Protein AF-A0A813HSI9-F1 (afdb_monomer_lite)

InterPro domains:
  IPR029058 Alpha/Beta hydrolase fold [G3DSA:3.40.50.1820] (1-107)
  IPR029058 Alpha/Beta hydrolase fold [SSF53474] (14-104)

Structure (mmCIF, N/CA/C/O backbone):
data_AF-A0A813HSI9-F1
#
_entry.id   AF-A0A813HSI9-F1
#
loop_
_atom_site.group_PDB
_atom_site.id
_atom_site.type_symbol
_atom_site.label_atom_id
_atom_site.label_alt_id
_atom_site.label_comp_id
_atom_site.label_asym_id
_atom_site.label_entity_id
_atom_site.label_seq_id
_atom_site.pdbx_PDB_ins_code
_atom_site.Cartn_x
_atom_site.Cartn_y
_atom_site.Cartn_z
_atom_site.occupancy
_atom_site.B_iso_or_equiv
_atom_site.auth_seq_id
_atom_site.auth_comp_id
_atom_site.auth_asym_id
_atom_site.auth_atom_id
_atom_site.pdbx_PDB_model_num
ATOM 1 N N . GLY A 1 1 ? -4.229 5.930 -6.285 1.00 63.00 1 GLY A N 1
ATOM 2 C CA . GLY A 1 1 ? -3.731 6.105 -4.906 1.00 63.00 1 GLY A CA 1
ATOM 3 C C . GLY A 1 1 ? -4.613 7.020 -4.080 1.00 63.00 1 GLY A C 1
ATOM 4 O O . GLY A 1 1 ? -5.489 6.516 -3.393 1.00 63.00 1 GLY A O 1
ATOM 5 N N . GLY A 1 2 ? -4.429 8.344 -4.177 1.00 72.50 2 GLY A N 1
ATOM 6 C CA . GLY A 1 2 ? -5.129 9.336 -3.341 1.00 72.50 2 GLY A CA 1
ATOM 7 C C . GLY A 1 2 ? -6.652 9.169 -3.230 1.00 72.50 2 GLY A C 1
ATOM 8 O O . GLY A 1 2 ? -7.183 9.151 -2.125 1.00 72.50 2 GLY A O 1
ATOM 9 N N . ARG A 1 3 ? -7.348 8.908 -4.345 1.00 80.75 3 ARG A N 1
ATOM 10 C CA . ARG A 1 3 ? -8.805 8.678 -4.339 1.00 80.75 3 ARG A CA 1
ATOM 11 C C . ARG A 1 3 ? -9.248 7.483 -3.485 1.00 80.75 3 ARG A C 1
ATOM 13 O O . ARG A 1 3 ? -10.337 7.500 -2.924 1.00 80.75 3 ARG A O 1
ATOM 20 N N . ALA A 1 4 ? -8.417 6.449 -3.364 1.00 86.38 4 ALA A N 1
ATOM 21 C CA . ALA A 1 4 ? -8.750 5.272 -2.566 1.00 86.38 4 ALA A CA 1
ATOM 22 C C . ALA A 1 4 ? -8.762 5.586 -1.056 1.00 86.38 4 ALA A C 1
ATOM 24 O O . ALA A 1 4 ? -9.584 5.036 -0.328 1.00 86.38 4 ALA A O 1
ATOM 25 N N . LEU A 1 5 ? -7.918 6.522 -0.595 1.00 87.81 5 LEU A N 1
ATOM 26 C CA . LEU A 1 5 ? -7.948 7.015 0.790 1.00 87.81 5 LEU A CA 1
ATOM 27 C C . LEU A 1 5 ? -9.243 7.773 1.079 1.00 87.81 5 LEU A C 1
ATOM 29 O O . LEU A 1 5 ? -9.880 7.543 2.104 1.00 87.81 5 LEU A O 1
ATOM 33 N N . GLU A 1 6 ? -9.651 8.642 0.153 1.00 87.38 6 GLU A N 1
ATOM 34 C CA . GLU A 1 6 ? -10.894 9.410 0.264 1.00 87.38 6 GLU A CA 1
ATOM 35 C C . GLU A 1 6 ? -12.111 8.484 0.331 1.00 87.38 6 GLU A C 1
ATOM 37 O O . GLU A 1 6 ? -12.955 8.639 1.210 1.00 87.38 6 GLU A O 1
ATOM 42 N N . LEU A 1 7 ? -12.172 7.477 -0.547 1.00 88.00 7 LEU A N 1
ATOM 43 C CA . LEU A 1 7 ? -13.241 6.476 -0.542 1.00 88.00 7 LEU A CA 1
ATOM 44 C C . LEU A 1 7 ? -13.261 5.675 0.765 1.00 88.00 7 LEU A C 1
ATOM 46 O O . LEU A 1 7 ? -14.327 5.457 1.333 1.00 88.00 7 LEU A O 1
ATOM 50 N N . CYS A 1 8 ? -12.097 5.278 1.285 1.00 88.75 8 CYS A N 1
ATOM 51 C CA . CYS A 1 8 ? -12.031 4.570 2.561 1.00 88.75 8 CYS A CA 1
ATOM 52 C C . CYS A 1 8 ? -12.533 5.440 3.726 1.00 88.75 8 CYS A C 1
ATOM 54 O O . CYS A 1 8 ? -13.252 4.951 4.599 1.00 88.75 8 CYS A O 1
ATOM 56 N N . LYS A 1 9 ? -12.219 6.742 3.720 1.00 87.00 9 LYS A N 1
ATOM 57 C CA . LYS A 1 9 ? -12.752 7.702 4.697 1.00 87.00 9 LYS A CA 1
ATOM 58 C C . LYS A 1 9 ? -14.271 7.857 4.569 1.00 87.00 9 LYS A C 1
ATOM 60 O O . LYS A 1 9 ? -14.959 7.849 5.585 1.00 87.00 9 LYS A O 1
ATOM 65 N N . GLN A 1 10 ? -14.798 7.926 3.348 1.00 88.44 10 GLN A N 1
ATOM 66 C CA . GLN A 1 10 ? -16.244 7.994 3.099 1.00 88.44 10 GLN A CA 1
ATOM 67 C C . GLN A 1 10 ? -16.978 6.738 3.589 1.00 88.44 10 GLN A C 1
ATOM 69 O O . GLN A 1 10 ? -18.009 6.855 4.245 1.00 88.44 10 GLN A O 1
ATOM 74 N N . LEU A 1 11 ? -16.430 5.542 3.344 1.00 88.81 11 LEU A N 1
ATOM 75 C CA . LEU A 1 11 ? -16.982 4.293 3.882 1.00 88.81 11 LEU A CA 1
ATOM 76 C C . LEU A 1 11 ? -17.053 4.340 5.414 1.00 88.81 11 LEU A C 1
ATOM 78 O O . LEU A 1 11 ? -18.117 4.090 5.978 1.00 88.81 11 LEU A O 1
ATOM 82 N N . GLN A 1 12 ? -15.961 4.755 6.071 1.00 87.62 12 GLN A N 1
ATOM 83 C CA . GLN A 1 12 ? -15.905 4.911 7.530 1.00 87.62 12 GLN A CA 1
ATOM 84 C C . GLN A 1 12 ? -16.970 5.881 8.062 1.00 87.62 12 GLN A C 1
ATOM 86 O O . GLN A 1 12 ? -17.587 5.608 9.090 1.00 87.62 12 GLN A O 1
ATOM 91 N N . GLN A 1 13 ? -17.202 6.998 7.370 1.00 88.06 13 GLN A N 1
ATOM 92 C CA . GLN A 1 13 ? -18.225 7.983 7.742 1.00 88.06 13 GLN A CA 1
ATOM 93 C C . GLN A 1 13 ? -19.651 7.437 7.596 1.00 88.06 13 GLN A C 1
ATOM 95 O O . GLN A 1 13 ? -20.521 7.790 8.387 1.00 88.06 13 GLN A O 1
ATOM 100 N N . ASN A 1 14 ? -19.870 6.524 6.650 1.00 90.12 14 ASN A N 1
ATOM 101 C CA . ASN A 1 14 ? -21.147 5.840 6.441 1.00 90.12 14 ASN A CA 1
ATOM 102 C C . ASN A 1 14 ? -21.338 4.617 7.360 1.00 90.12 14 ASN A C 1
ATOM 104 O O . ASN A 1 14 ? -22.247 3.817 7.145 1.00 90.12 14 ASN A O 1
ATOM 108 N N . GLY A 1 15 ? -20.474 4.436 8.366 1.00 86.94 15 GLY A N 1
ATOM 109 C CA . GLY A 1 15 ? -20.529 3.304 9.295 1.00 86.94 15 GLY A CA 1
ATOM 110 C C . GLY A 1 15 ? -20.035 1.977 8.708 1.00 86.94 15 GLY A C 1
ATOM 111 O O . GLY A 1 15 ? -20.198 0.936 9.338 1.00 86.94 15 GLY A O 1
ATOM 112 N N . GLN A 1 16 ? -19.419 1.995 7.524 1.00 87.75 16 GLN A N 1
ATOM 113 C CA . GLN A 1 16 ? -18.813 0.824 6.892 1.00 87.75 16 GLN A CA 1
ATOM 114 C C . GLN A 1 16 ? -17.299 0.816 7.129 1.00 87.75 16 GLN A C 1
ATOM 116 O O . GLN A 1 16 ? -16.655 1.859 7.181 1.00 87.75 16 GLN A O 1
ATOM 121 N N . ALA A 1 17 ? -16.691 -0.362 7.241 1.00 82.62 17 ALA A N 1
ATOM 122 C CA . ALA A 1 17 ? -15.243 -0.488 7.371 1.00 82.62 17 ALA A CA 1
ATOM 123 C C . ALA A 1 17 ? -14.680 -1.290 6.199 1.00 82.62 17 ALA A C 1
ATOM 125 O O . ALA A 1 17 ? -15.164 -2.380 5.897 1.00 82.62 17 ALA A O 1
ATOM 126 N N . ALA A 1 18 ? -13.643 -0.760 5.548 1.00 85.94 18 ALA A N 1
ATOM 127 C CA . ALA A 1 18 ? -12.856 -1.552 4.615 1.00 85.94 18 ALA A CA 1
ATOM 128 C C . ALA A 1 18 ? -12.037 -2.585 5.403 1.00 85.94 18 ALA A C 1
ATOM 130 O O . ALA 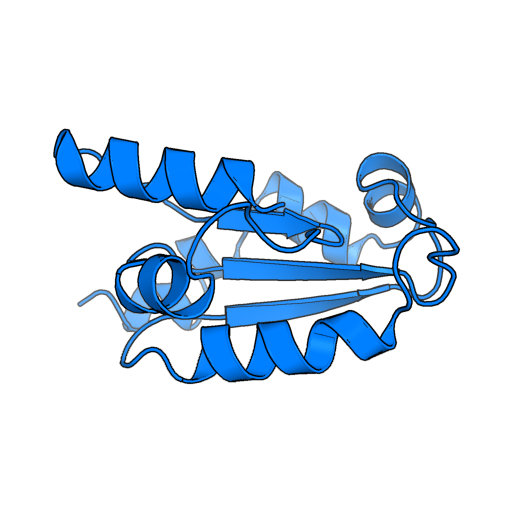A 1 18 ? -11.378 -2.233 6.382 1.00 85.94 18 ALA A O 1
ATOM 131 N N . ALA A 1 19 ? -12.055 -3.843 4.955 1.00 84.75 19 ALA A N 1
ATOM 132 C CA . ALA A 1 19 ? -11.237 -4.905 5.546 1.00 84.75 19 ALA A CA 1
ATOM 133 C C . ALA A 1 19 ? -9.730 -4.627 5.388 1.00 84.75 19 ALA A C 1
ATOM 135 O O . ALA A 1 19 ? -8.934 -4.991 6.248 1.00 84.75 19 ALA A O 1
ATOM 136 N N . GLY A 1 20 ? -9.353 -3.926 4.318 1.00 88.69 20 GLY A N 1
ATOM 137 C CA . GLY A 1 20 ? -8.002 -3.453 4.054 1.00 88.69 20 GLY A CA 1
ATOM 138 C C . GLY A 1 20 ? -7.984 -2.473 2.885 1.00 88.69 20 GLY A C 1
ATOM 139 O O . GLY A 1 20 ? -8.960 -2.348 2.142 1.00 88.69 20 GLY A O 1
ATOM 140 N N . LEU A 1 21 ? -6.873 -1.760 2.731 1.00 91.44 21 LEU A N 1
ATOM 141 C CA . LEU A 1 21 ? -6.641 -0.817 1.642 1.00 91.44 21 LEU A CA 1
ATOM 142 C C . LEU A 1 21 ? -5.313 -1.112 0.937 1.00 91.44 21 LEU A C 1
ATOM 144 O O . LEU A 1 21 ? -4.248 -1.004 1.541 1.00 91.44 21 LEU A O 1
ATOM 148 N N . CYS A 1 22 ? -5.366 -1.419 -0.357 1.00 92.44 22 CYS A N 1
ATOM 149 C CA . CYS A 1 22 ? -4.171 -1.538 -1.187 1.00 92.44 22 CYS A CA 1
ATOM 150 C C . CYS A 1 22 ? -3.881 -0.219 -1.918 1.00 92.44 22 CYS A C 1
ATOM 152 O O . CYS A 1 22 ? -4.735 0.325 -2.622 1.00 92.44 22 CYS A O 1
ATOM 154 N N . LEU A 1 23 ? -2.658 0.285 -1.775 1.00 93.88 23 LEU A N 1
ATOM 155 C CA . LEU A 1 23 ? -2.143 1.467 -2.451 1.00 93.88 23 LEU A CA 1
ATOM 156 C C . LEU A 1 23 ? -0.976 1.053 -3.351 1.00 93.88 23 LEU A C 1
ATOM 158 O O . LEU A 1 23 ? 0.112 0.764 -2.867 1.00 93.88 23 LEU A O 1
ATOM 162 N N . ALA A 1 24 ? -1.197 1.057 -4.663 1.00 93.25 24 ALA A N 1
ATOM 163 C CA . ALA A 1 24 ? -0.150 0.836 -5.658 1.00 93.25 24 ALA A CA 1
ATOM 164 C C . ALA A 1 24 ? 0.345 2.180 -6.196 1.00 93.25 24 ALA A C 1
ATOM 166 O O . ALA A 1 24 ? -0.470 2.938 -6.732 1.00 93.25 24 ALA A O 1
ATOM 167 N N . CYS A 1 25 ? 1.634 2.479 -5.998 1.00 92.75 25 CYS A N 1
ATOM 168 C CA . CYS A 1 25 ? 2.305 3.718 -6.422 1.00 92.75 25 CYS A CA 1
ATOM 169 C C . CYS A 1 25 ? 1.409 4.965 -6.263 1.00 92.75 25 CYS A C 1
ATOM 171 O O . CYS A 1 25 ? 1.035 5.609 -7.248 1.00 92.75 25 CYS A O 1
ATOM 173 N N . PRO A 1 26 ? 0.915 5.274 -5.047 1.00 92.25 26 PRO A N 1
ATOM 174 C CA . PRO A 1 26 ? -0.085 6.314 -4.885 1.00 92.25 26 PRO A CA 1
ATOM 175 C C . PRO A 1 26 ? 0.490 7.707 -5.167 1.00 92.25 26 PRO A C 1
ATOM 177 O O . PRO A 1 26 ? 1.354 8.204 -4.447 1.00 92.25 26 PRO A O 1
ATOM 180 N N . ALA A 1 27 ? -0.092 8.394 -6.150 1.00 87.62 27 ALA A N 1
ATOM 181 C CA . ALA A 1 27 ? 0.066 9.838 -6.269 1.00 87.62 27 ALA A CA 1
ATOM 182 C C . ALA A 1 27 ? -0.483 10.552 -5.012 1.00 87.62 27 ALA A C 1
ATOM 184 O O . ALA A 1 27 ? -1.466 10.064 -4.424 1.00 87.62 27 ALA A O 1
ATOM 185 N N . PRO A 1 28 ? 0.106 11.699 -4.616 1.00 82.00 28 PRO A N 1
ATOM 186 C CA . PRO A 1 28 ? -0.419 12.536 -3.542 1.00 82.00 28 PRO A CA 1
ATOM 187 C C . PRO A 1 28 ? -1.907 12.870 -3.761 1.00 82.00 28 PRO A C 1
ATOM 189 O O . PRO A 1 28 ? -2.308 13.143 -4.896 1.00 82.00 28 PRO A O 1
ATOM 192 N N . PRO A 1 29 ? -2.753 12.816 -2.717 1.00 81.81 29 PRO A N 1
ATOM 193 C CA . PRO A 1 29 ? -4.143 13.253 -2.818 1.00 81.81 29 PRO A CA 1
ATOM 194 C C . PRO A 1 29 ? -4.226 14.772 -3.044 1.00 81.81 29 PRO A C 1
ATOM 196 O O . PRO A 1 29 ? -3.277 15.499 -2.769 1.00 81.81 29 PRO A O 1
ATOM 199 N N . GLN A 1 30 ? -5.379 15.259 -3.517 1.00 74.88 30 GLN A N 1
ATOM 200 C CA . GLN A 1 30 ? -5.609 16.701 -3.712 1.00 74.88 30 GLN A CA 1
ATOM 201 C C . GLN A 1 30 ? -5.779 17.474 -2.388 1.00 74.88 30 GLN A C 1
ATOM 203 O O . GLN A 1 30 ? -5.753 18.701 -2.391 1.00 74.88 30 GLN A O 1
ATOM 208 N N . GLY A 1 31 ? -5.942 16.768 -1.263 1.00 77.44 31 GLY A N 1
ATOM 209 C CA . GLY A 1 31 ? -6.024 17.337 0.084 1.00 77.44 31 GLY A CA 1
ATOM 210 C C . GLY A 1 31 ? -4.845 16.956 0.982 1.00 77.44 31 GLY A C 1
ATOM 211 O O . GLY A 1 31 ? -3.833 16.419 0.534 1.00 77.44 31 GLY A O 1
ATOM 212 N N . SER A 1 32 ? -5.001 17.203 2.284 1.00 87.12 32 SER A N 1
ATOM 213 C CA . SER A 1 32 ? -4.001 16.852 3.295 1.00 87.12 32 SER A CA 1
ATOM 214 C C . SER A 1 32 ? -3.847 15.331 3.403 1.00 87.12 32 SER A C 1
ATOM 216 O O . SER A 1 32 ? -4.687 14.631 3.975 1.00 87.12 32 SER A O 1
ATOM 218 N N . ARG A 1 33 ? -2.760 14.800 2.824 1.00 90.25 33 ARG A N 1
ATOM 219 C CA . ARG A 1 33 ? -2.408 13.372 2.886 1.00 90.25 33 ARG A CA 1
ATOM 220 C C . ARG A 1 33 ? -2.359 12.884 4.329 1.00 90.25 33 ARG A C 1
ATOM 222 O O . ARG A 1 33 ? -2.934 11.844 4.637 1.00 90.25 33 ARG A O 1
ATOM 229 N N . SER A 1 34 ? -1.710 13.650 5.197 1.00 89.88 34 SER A N 1
ATOM 230 C CA . SER A 1 34 ? -1.476 13.257 6.580 1.00 89.88 34 SER A CA 1
ATOM 231 C C . SER A 1 34 ? -2.777 13.153 7.378 1.00 89.88 34 SER A C 1
ATOM 233 O O . SER A 1 34 ? -2.924 12.204 8.138 1.00 89.88 34 SER A O 1
ATOM 235 N N . GLU A 1 35 ? -3.756 14.035 7.138 1.00 89.00 35 GLU A N 1
ATOM 236 C CA . GLU A 1 35 ? -5.097 13.937 7.744 1.00 89.00 35 GLU A CA 1
ATOM 237 C C . GLU A 1 35 ? -5.873 12.710 7.250 1.00 89.00 35 GLU A C 1
ATOM 239 O O . GLU A 1 35 ? -6.530 12.012 8.022 1.00 89.00 35 GLU A O 1
ATOM 244 N N . LEU A 1 36 ? -5.804 12.418 5.946 1.00 89.19 36 LEU A N 1
ATOM 245 C CA . LEU A 1 36 ? -6.451 11.229 5.386 1.00 89.19 36 LEU A CA 1
ATOM 246 C C . LEU A 1 36 ? -5.830 9.940 5.934 1.00 89.19 36 LEU A C 1
ATOM 248 O O . LEU A 1 36 ? -6.539 8.962 6.166 1.00 89.19 36 LEU A O 1
ATOM 252 N N . ILE A 1 37 ? -4.512 9.936 6.136 1.00 91.94 37 ILE A N 1
ATOM 253 C CA . ILE A 1 37 ? -3.788 8.798 6.690 1.00 91.94 37 ILE 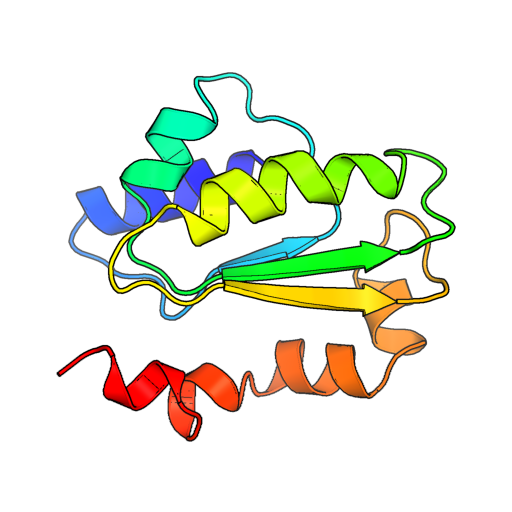A CA 1
ATOM 254 C C . ILE A 1 37 ? -4.077 8.649 8.185 1.00 91.94 37 ILE A C 1
ATOM 256 O O . ILE A 1 37 ? -4.373 7.531 8.600 1.00 91.94 37 ILE A O 1
ATOM 260 N N . SER A 1 38 ? -4.040 9.720 8.984 1.00 90.00 38 SER A N 1
ATOM 261 C CA . SER A 1 38 ? -4.238 9.644 10.441 1.00 90.00 38 SER A CA 1
ATOM 262 C C . SER A 1 38 ? -5.596 9.059 10.830 1.00 90.00 38 SER A C 1
ATOM 264 O O . SER A 1 38 ? -5.682 8.292 11.787 1.00 90.00 38 SER A O 1
ATOM 266 N N . ASP A 1 39 ? -6.639 9.366 10.057 1.00 86.44 39 ASP A N 1
ATOM 267 C CA . ASP A 1 39 ? -8.003 8.876 10.285 1.00 86.44 39 ASP A CA 1
ATOM 268 C C . ASP A 1 39 ? -8.247 7.456 9.743 1.00 86.44 39 ASP A C 1
ATOM 270 O O . ASP A 1 39 ? -9.313 6.866 9.976 1.00 86.44 39 ASP A O 1
ATOM 274 N N . LEU A 1 40 ? -7.301 6.899 8.981 1.00 88.69 40 LEU A N 1
ATOM 275 C CA . LEU A 1 40 ? -7.478 5.609 8.329 1.00 88.69 40 LEU A CA 1
ATOM 276 C C . LEU A 1 40 ? -7.424 4.470 9.353 1.00 88.69 40 LEU A C 1
ATOM 278 O O . LEU A 1 40 ? -6.413 4.249 10.021 1.00 88.69 40 LEU A O 1
ATOM 282 N N . ARG A 1 41 ? -8.510 3.696 9.431 1.00 86.88 41 ARG A N 1
ATOM 283 C CA . ARG A 1 41 ? -8.616 2.541 10.340 1.00 86.88 41 ARG A CA 1
ATOM 284 C C . ARG A 1 41 ? -8.284 1.216 9.668 1.00 86.88 41 ARG A C 1
ATOM 286 O O . ARG A 1 41 ? -7.977 0.250 10.363 1.00 86.88 41 ARG A O 1
ATOM 293 N N . ALA A 1 42 ? -8.357 1.168 8.342 1.00 88.88 42 ALA A N 1
ATOM 294 C CA . ALA A 1 42 ? -8.052 -0.029 7.583 1.00 88.88 42 ALA A CA 1
ATOM 295 C C . ALA A 1 42 ? -6.539 -0.331 7.596 1.00 88.88 42 ALA A C 1
ATOM 297 O O . ALA A 1 42 ? -5.726 0.593 7.475 1.00 88.88 42 ALA A O 1
ATOM 298 N N . PRO A 1 43 ? -6.145 -1.610 7.705 1.00 90.25 43 PRO A N 1
ATOM 299 C CA . PRO A 1 43 ? -4.778 -2.038 7.432 1.00 90.25 43 PRO A CA 1
ATOM 300 C C . PRO A 1 43 ? -4.405 -1.739 5.975 1.00 90.25 43 PRO A C 1
ATOM 302 O O . PRO A 1 43 ? -5.249 -1.810 5.079 1.00 90.25 43 PRO A O 1
ATOM 305 N N . VAL A 1 44 ? -3.141 -1.385 5.736 1.00 92.69 44 VAL A N 1
ATOM 306 C CA . VAL A 1 44 ? -2.677 -0.933 4.417 1.00 92.69 44 VAL A CA 1
ATOM 307 C C . VAL A 1 44 ? -1.619 -1.859 3.844 1.00 92.69 44 VAL A C 1
ATOM 309 O O . VAL A 1 44 ? -0.645 -2.181 4.519 1.00 92.69 44 VAL A O 1
ATOM 312 N N . LEU A 1 45 ? -1.781 -2.212 2.572 1.00 93.62 45 LEU A N 1
ATOM 313 C CA . LEU A 1 45 ? -0.725 -2.745 1.721 1.00 93.62 45 LEU A CA 1
ATOM 314 C C . LEU A 1 45 ? -0.259 -1.621 0.795 1.00 93.62 45 LEU A C 1
ATOM 316 O O . LEU A 1 45 ? -1.012 -1.175 -0.066 1.00 93.62 45 LEU A O 1
ATOM 320 N N . LEU A 1 46 ? 0.966 -1.142 0.984 1.00 94.94 46 LEU A N 1
ATOM 321 C CA . LEU A 1 46 ? 1.625 -0.219 0.065 1.00 94.94 46 LEU A CA 1
ATOM 322 C C . LEU A 1 46 ? 2.529 -1.032 -0.860 1.00 94.94 46 LEU A C 1
ATOM 324 O O . LEU A 1 46 ? 3.346 -1.811 -0.377 1.00 94.94 46 LEU A O 1
ATOM 328 N N . THR A 1 47 ? 2.420 -0.840 -2.170 1.00 95.62 47 THR A N 1
ATOM 329 C CA . THR A 1 47 ? 3.310 -1.487 -3.140 1.00 95.62 47 THR A CA 1
ATOM 330 C C . THR A 1 47 ? 3.849 -0.499 -4.162 1.00 95.62 47 THR A C 1
ATOM 332 O O . THR A 1 47 ? 3.166 0.462 -4.535 1.00 95.62 47 THR A O 1
ATOM 335 N N . TRP A 1 48 ? 5.099 -0.722 -4.565 1.00 96.94 48 TRP A N 1
ATOM 336 C CA . TRP A 1 48 ? 5.820 0.127 -5.502 1.00 96.94 48 TRP A CA 1
ATOM 337 C C . TRP A 1 48 ? 6.828 -0.689 -6.304 1.00 96.94 48 TRP A C 1
ATOM 339 O O . TRP A 1 48 ? 7.537 -1.518 -5.729 1.00 96.94 48 TRP A O 1
ATOM 349 N N . ALA A 1 49 ? 6.905 -0.434 -7.610 1.00 96.62 49 ALA A N 1
ATOM 350 C CA . ALA A 1 49 ? 7.917 -1.029 -8.474 1.00 96.62 49 ALA A CA 1
ATOM 351 C C . ALA A 1 49 ? 9.155 -0.132 -8.567 1.00 96.62 49 ALA A C 1
ATOM 353 O O . ALA A 1 49 ? 9.034 1.082 -8.735 1.00 96.62 49 ALA A O 1
ATOM 354 N N . LYS A 1 50 ? 10.354 -0.711 -8.471 1.00 96.38 50 LYS A N 1
ATOM 355 C CA . LYS A 1 50 ? 11.610 0.055 -8.561 1.00 96.38 50 LYS A CA 1
ATOM 356 C C . LYS A 1 50 ? 11.833 0.701 -9.931 1.00 96.38 50 LYS A C 1
ATOM 358 O O . LYS A 1 50 ? 12.529 1.706 -10.019 1.00 96.38 50 LYS A O 1
ATOM 363 N N . ASP A 1 51 ? 11.223 0.146 -10.975 1.00 96.69 51 ASP A N 1
ATOM 364 C CA . ASP A 1 51 ? 11.252 0.645 -12.352 1.00 96.69 51 ASP A CA 1
ATOM 365 C C . ASP A 1 51 ? 10.087 1.602 -12.692 1.00 96.69 51 ASP A C 1
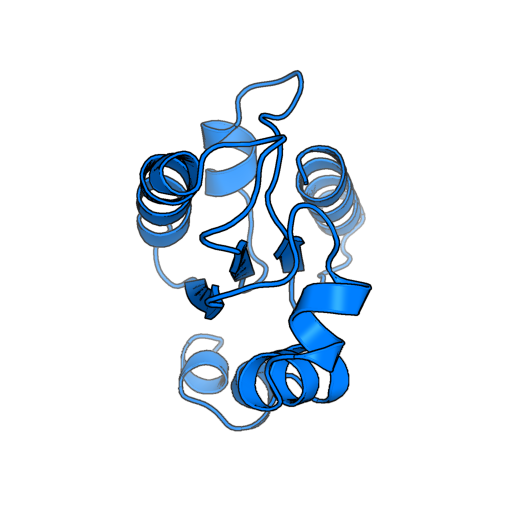ATOM 367 O O . ASP A 1 51 ? 9.845 1.883 -13.868 1.00 96.69 51 ASP A O 1
ATOM 371 N N . ASP A 1 52 ? 9.343 2.111 -11.698 1.00 95.69 52 ASP A N 1
ATOM 372 C CA . ASP A 1 52 ? 8.276 3.090 -11.937 1.00 95.69 52 ASP A CA 1
ATOM 373 C C . ASP A 1 52 ? 8.846 4.416 -12.478 1.00 95.69 52 ASP A C 1
ATOM 375 O O . ASP A 1 52 ? 9.472 5.206 -11.771 1.00 95.69 52 ASP A O 1
ATOM 379 N N . SER A 1 53 ? 8.603 4.664 -13.768 1.00 93.69 53 SER A N 1
ATOM 380 C CA . SER A 1 53 ? 9.015 5.878 -14.476 1.00 93.69 53 SER A CA 1
ATOM 381 C C . SER A 1 53 ? 8.022 7.042 -14.356 1.00 93.69 53 SER A C 1
ATOM 383 O O . SER A 1 53 ? 8.280 8.115 -14.899 1.00 93.69 53 SER A O 1
ATOM 385 N N . VAL A 1 54 ? 6.857 6.832 -13.735 1.00 94.88 54 VAL A N 1
ATOM 386 C CA . VAL A 1 54 ? 5.810 7.848 -13.536 1.00 94.88 54 VAL A CA 1
ATOM 387 C C . VAL A 1 54 ? 5.959 8.489 -12.165 1.00 94.88 54 VAL A C 1
ATOM 389 O O . VAL A 1 54 ? 5.962 9.715 -12.058 1.00 94.88 54 VAL A O 1
ATOM 392 N N . LEU A 1 55 ? 6.092 7.670 -11.120 1.00 92.25 55 LEU A N 1
ATOM 393 C CA . LEU A 1 55 ? 6.385 8.134 -9.771 1.00 92.25 55 LEU A CA 1
ATOM 394 C C . LEU A 1 55 ? 7.656 7.447 -9.256 1.00 92.25 55 LEU A C 1
ATOM 396 O O . LEU A 1 55 ? 7.649 6.223 -9.106 1.00 92.25 55 LEU A O 1
ATOM 400 N N . PRO A 1 56 ? 8.718 8.212 -8.938 1.00 92.81 56 PRO A N 1
ATOM 401 C CA . PRO A 1 56 ? 9.984 7.644 -8.492 1.00 92.81 56 PRO A CA 1
ATOM 402 C C . PRO A 1 56 ? 9.806 6.718 -7.293 1.00 92.81 56 PRO A C 1
ATOM 404 O O . PRO A 1 56 ? 9.056 7.049 -6.370 1.00 92.81 56 PRO A O 1
ATOM 407 N N . TYR A 1 57 ? 10.538 5.601 -7.294 1.00 94.50 57 TYR A N 1
ATOM 408 C CA . TYR A 1 57 ? 10.472 4.594 -6.239 1.00 94.50 57 TYR A CA 1
ATOM 409 C C . TYR A 1 57 ? 10.616 5.219 -4.849 1.00 94.50 57 TYR A C 1
ATOM 411 O O . TYR A 1 57 ? 9.757 4.987 -4.008 1.00 94.50 57 TYR A O 1
ATOM 419 N N . ASP A 1 58 ? 11.590 6.105 -4.629 1.00 94.38 58 ASP A N 1
ATOM 420 C CA . ASP A 1 58 ? 11.852 6.782 -3.342 1.00 94.38 58 ASP A CA 1
ATOM 421 C C . ASP A 1 58 ? 10.650 7.568 -2.783 1.00 94.38 58 ASP A C 1
ATOM 423 O O . ASP A 1 58 ? 10.560 7.824 -1.581 1.00 94.38 58 ASP A O 1
ATOM 427 N N . GLY A 1 59 ? 9.660 7.892 -3.622 1.00 91.38 59 GLY A N 1
ATOM 428 C CA . GLY A 1 59 ? 8.399 8.482 -3.181 1.00 91.38 59 GLY A CA 1
ATOM 429 C C . GLY A 1 59 ? 7.674 7.638 -2.124 1.00 91.38 59 GLY A C 1
ATOM 430 O O . GLY A 1 59 ? 6.965 8.201 -1.280 1.00 91.38 59 GLY A O 1
ATOM 431 N N . HIS A 1 60 ? 7.887 6.316 -2.117 1.00 94.50 60 HIS A N 1
ATOM 432 C CA . HIS A 1 60 ? 7.293 5.390 -1.153 1.00 94.50 60 HIS A CA 1
ATOM 433 C C . HIS A 1 60 ? 7.690 5.683 0.300 1.00 94.50 60 HIS A C 1
ATOM 435 O O . HIS A 1 60 ? 6.894 5.406 1.198 1.00 94.50 60 HIS A O 1
ATOM 441 N N . GLU A 1 61 ? 8.875 6.245 0.560 1.00 95.00 61 GLU A N 1
ATOM 442 C CA . GLU A 1 61 ? 9.382 6.415 1.927 1.00 95.00 61 GLU A CA 1
ATOM 443 C C . GLU A 1 61 ? 8.501 7.360 2.745 1.00 95.00 61 GLU A C 1
ATOM 445 O O . GLU A 1 61 ? 8.074 7.017 3.849 1.00 95.00 61 GLU A O 1
ATOM 450 N N . SER A 1 62 ? 8.155 8.517 2.172 1.00 93.75 62 SER A N 1
ATOM 451 C CA . SER A 1 62 ? 7.282 9.498 2.832 1.00 93.75 62 SER A CA 1
ATOM 452 C C . SER A 1 62 ? 5.899 8.916 3.144 1.00 93.75 62 SER A C 1
ATOM 454 O O . SER A 1 62 ? 5.341 9.141 4.217 1.00 93.75 62 SER A O 1
ATOM 456 N N . TRP A 1 63 ? 5.365 8.102 2.229 1.00 94.31 63 TRP A N 1
ATOM 457 C CA . TRP A 1 63 ? 4.116 7.377 2.432 1.00 94.31 63 TRP A CA 1
ATOM 458 C C . TRP A 1 63 ? 4.242 6.365 3.565 1.00 94.31 63 TRP A C 1
ATOM 460 O O . TRP A 1 63 ? 3.392 6.314 4.450 1.00 94.31 63 TRP A O 1
AT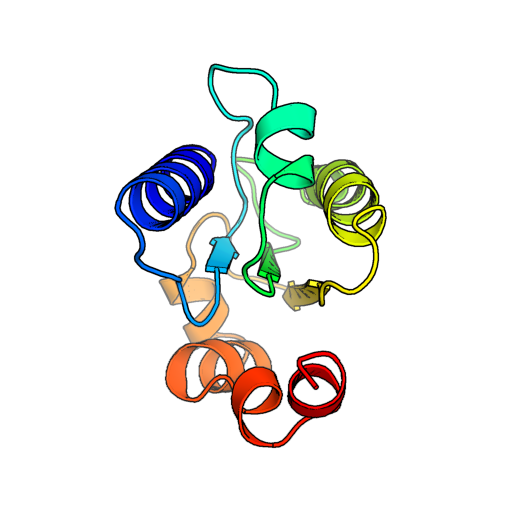OM 470 N N . LEU A 1 64 ? 5.304 5.566 3.556 1.00 93.94 64 LEU A N 1
ATOM 471 C CA . LEU A 1 64 ? 5.523 4.517 4.538 1.00 93.94 64 LEU A CA 1
ATOM 472 C C . LEU A 1 64 ? 5.696 5.085 5.950 1.00 93.94 64 LEU A C 1
ATOM 474 O O . LEU A 1 64 ? 5.156 4.512 6.897 1.00 93.94 64 LEU A O 1
ATOM 478 N N . GLN A 1 65 ? 6.397 6.213 6.088 1.00 94.06 65 GLN A N 1
ATOM 479 C CA . GLN A 1 65 ? 6.544 6.929 7.355 1.00 94.06 65 GLN A CA 1
ATOM 480 C C . GLN A 1 65 ? 5.185 7.369 7.912 1.00 94.06 65 GLN A C 1
ATOM 482 O O . GLN A 1 65 ? 4.850 7.016 9.043 1.00 94.06 65 GLN A O 1
ATOM 487 N N . GLU A 1 66 ? 4.363 8.059 7.116 1.00 93.88 66 GLU A N 1
ATOM 488 C CA . GLU A 1 66 ? 3.039 8.520 7.557 1.00 93.88 66 GLU A CA 1
ATOM 489 C C . GLU A 1 66 ? 2.097 7.350 7.882 1.00 93.88 66 GLU A C 1
ATOM 491 O O . GLU A 1 66 ? 1.413 7.357 8.906 1.00 93.88 66 GLU A O 1
ATOM 496 N N . LEU A 1 67 ? 2.084 6.304 7.050 1.00 93.12 67 LEU A N 1
ATOM 497 C CA . LEU A 1 67 ? 1.242 5.122 7.260 1.00 93.12 67 LEU A CA 1
ATOM 498 C C . LEU A 1 67 ? 1.641 4.341 8.528 1.00 93.12 67 LEU A C 1
ATOM 500 O O . LEU A 1 67 ? 0.768 3.814 9.223 1.00 93.12 67 LEU A O 1
ATOM 504 N N . ARG A 1 68 ? 2.941 4.261 8.848 1.00 92.19 68 ARG A N 1
ATOM 505 C CA . ARG A 1 68 ? 3.454 3.588 10.057 1.00 92.19 68 ARG A CA 1
ATOM 506 C C . ARG A 1 68 ? 3.319 4.421 11.328 1.00 92.19 68 ARG A C 1
ATOM 508 O O . ARG A 1 68 ? 3.277 3.841 12.406 1.00 92.19 68 ARG A O 1
ATOM 515 N N . ALA A 1 69 ? 3.212 5.745 11.220 1.00 91.69 69 ALA A N 1
ATOM 516 C CA . ALA A 1 69 ? 2.974 6.619 12.370 1.00 91.69 69 ALA A CA 1
ATOM 517 C C . ALA A 1 69 ? 1.591 6.400 13.020 1.00 91.69 69 ALA A C 1
ATOM 519 O O . ALA A 1 69 ? 1.343 6.860 14.135 1.00 91.69 69 ALA A O 1
ATOM 520 N N . ARG A 1 70 ? 0.682 5.681 12.349 1.00 89.88 70 ARG A N 1
ATOM 521 C CA . ARG A 1 70 ? -0.647 5.347 12.873 1.00 89.88 70 ARG A CA 1
ATOM 522 C C . ARG A 1 70 ? -0.561 4.313 13.991 1.00 89.88 70 ARG A C 1
ATOM 524 O O . ARG A 1 70 ? -0.136 3.178 13.779 1.00 89.88 70 ARG A O 1
ATOM 531 N N . GLN A 1 71 ? -1.046 4.680 15.171 1.00 78.12 71 GLN A N 1
ATOM 532 C CA . GLN A 1 71 ? -1.074 3.781 16.321 1.00 78.12 71 GLN A CA 1
ATOM 533 C C . GLN A 1 71 ? -2.061 2.625 16.111 1.00 78.12 71 GLN A C 1
ATOM 535 O O . GLN A 1 71 ? -3.205 2.831 15.708 1.00 78.12 71 GLN A O 1
ATOM 540 N N . GLY A 1 72 ? -1.615 1.400 16.402 1.00 71.00 72 GLY A N 1
ATOM 541 C CA . GLY A 1 72 ? -2.463 0.203 16.392 1.00 71.00 72 GLY A CA 1
ATOM 542 C C . GLY A 1 72 ? -2.931 -0.255 15.006 1.00 71.00 72 GLY A C 1
ATOM 543 O O . GLY A 1 72 ? -3.818 -1.102 14.921 1.00 71.00 72 GLY A O 1
ATOM 544 N N . ARG A 1 73 ? -2.372 0.288 13.913 1.00 82.00 73 ARG A N 1
ATOM 545 C CA . ARG A 1 73 ? -2.769 -0.053 12.538 1.00 82.00 73 ARG A CA 1
ATOM 546 C C . ARG A 1 73 ? -1.614 -0.641 11.746 1.00 82.00 73 ARG A C 1
ATOM 548 O O . ARG A 1 73 ? -0.490 -0.151 11.776 1.00 82.00 73 ARG A O 1
ATOM 555 N N . ALA A 1 74 ? -1.924 -1.686 10.995 1.00 87.94 74 ALA A N 1
ATOM 556 C CA . ALA A 1 74 ? -0.946 -2.401 10.207 1.00 87.94 74 ALA A CA 1
ATOM 557 C C . ALA A 1 74 ? -0.617 -1.682 8.900 1.00 87.94 74 ALA A C 1
ATOM 559 O O . ALA A 1 74 ? -1.511 -1.224 8.185 1.00 87.94 74 ALA A O 1
ATOM 560 N N . THR A 1 75 ? 0.668 -1.665 8.555 1.00 91.75 75 THR A N 1
ATOM 561 C CA . THR A 1 75 ? 1.138 -1.242 7.23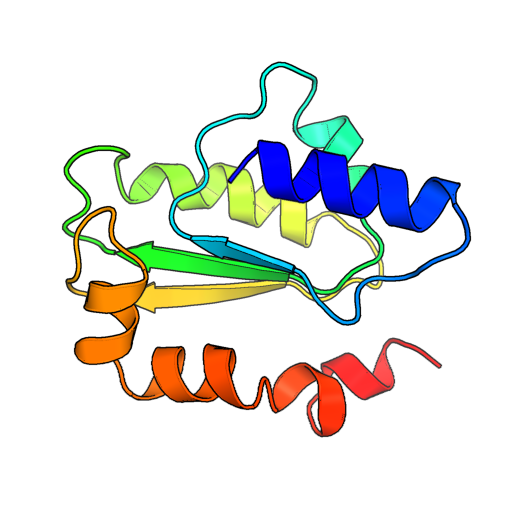6 1.00 91.75 75 THR A CA 1
ATOM 562 C C . THR A 1 75 ? 2.162 -2.249 6.730 1.00 91.75 75 THR A C 1
ATOM 564 O O . THR A 1 75 ? 3.242 -2.377 7.307 1.00 91.75 75 THR A O 1
ATOM 567 N N . ILE A 1 76 ? 1.828 -2.940 5.645 1.00 91.88 76 ILE A N 1
ATOM 568 C CA . ILE A 1 76 ? 2.737 -3.808 4.898 1.00 91.88 76 ILE A CA 1
ATOM 569 C C . ILE A 1 76 ? 3.281 -3.008 3.721 1.00 91.88 76 ILE A C 1
ATOM 571 O O . ILE A 1 76 ? 2.525 -2.329 3.027 1.00 91.88 76 ILE A O 1
ATOM 575 N N . PHE A 1 77 ? 4.587 -3.103 3.490 1.00 93.75 77 PHE A N 1
ATOM 576 C CA . PHE A 1 77 ? 5.214 -2.587 2.281 1.00 93.75 77 PHE A CA 1
ATOM 577 C C . PHE A 1 77 ? 5.708 -3.754 1.428 1.00 93.75 77 PHE A C 1
ATOM 579 O O . PHE A 1 77 ? 6.469 -4.589 1.913 1.00 93.75 77 PHE A O 1
ATOM 586 N N . ALA A 1 78 ? 5.261 -3.806 0.177 1.00 94.06 78 ALA A N 1
ATOM 587 C CA . ALA A 1 78 ? 5.667 -4.781 -0.823 1.00 94.06 78 ALA A CA 1
ATOM 588 C C . ALA A 1 78 ? 6.379 -4.056 -1.973 1.00 94.06 78 ALA A C 1
ATOM 590 O O . ALA A 1 78 ? 5.743 -3.577 -2.913 1.00 94.06 78 ALA A O 1
ATOM 591 N N . SER A 1 79 ? 7.703 -3.953 -1.866 1.00 94.50 79 SER A N 1
ATOM 592 C CA . SER A 1 79 ? 8.559 -3.546 -2.982 1.00 94.50 79 SER A CA 1
ATOM 593 C C . SER A 1 79 ? 8.607 -4.661 -4.017 1.00 94.50 79 SER A C 1
ATOM 595 O O . SER A 1 79 ? 8.802 -5.813 -3.640 1.00 94.50 79 SER A O 1
ATOM 597 N N . VAL A 1 80 ? 8.529 -4.310 -5.298 1.00 95.00 80 VAL A N 1
ATOM 598 C CA . VAL A 1 80 ? 8.779 -5.236 -6.411 1.00 95.00 80 VAL A CA 1
ATOM 599 C C . VAL A 1 80 ? 9.865 -4.680 -7.329 1.00 95.00 80 VAL A C 1
ATOM 601 O O . VAL A 1 80 ? 10.029 -3.465 -7.445 1.00 95.00 80 VAL A O 1
ATOM 604 N N . GLU A 1 81 ? 10.638 -5.555 -7.969 1.00 95.81 81 GLU A N 1
ATOM 605 C CA . GLU A 1 81 ? 11.750 -5.121 -8.829 1.00 95.81 81 GLU A CA 1
ATOM 606 C C . GLU A 1 81 ? 11.265 -4.470 -10.129 1.00 95.81 81 GLU A C 1
ATOM 608 O O . GLU A 1 81 ? 11.889 -3.525 -10.606 1.00 95.81 81 GLU A O 1
ATOM 613 N N . ALA A 1 82 ? 10.154 -4.959 -10.687 1.00 92.94 82 ALA A N 1
ATOM 614 C CA . ALA A 1 82 ? 9.653 -4.538 -11.987 1.00 92.94 82 ALA A CA 1
ATOM 615 C C . ALA A 1 82 ? 8.119 -4.518 -12.054 1.00 92.94 82 ALA A C 1
ATOM 617 O O . ALA A 1 82 ? 7.432 -5.195 -11.287 1.00 92.94 82 ALA A O 1
ATOM 618 N N . GLY A 1 83 ? 7.579 -3.757 -13.005 1.00 93.31 83 GLY A N 1
ATOM 619 C CA . GLY A 1 83 ? 6.136 -3.633 -13.239 1.00 93.31 83 GLY A CA 1
ATOM 620 C C . GLY A 1 83 ? 5.689 -2.219 -13.607 1.00 93.31 83 GLY A C 1
ATOM 621 O O . GLY A 1 83 ? 4.562 -2.036 -14.076 1.00 93.31 83 GLY A O 1
ATOM 622 N N . GLY A 1 84 ? 6.567 -1.226 -13.458 1.00 94.19 84 GLY A N 1
ATOM 623 C CA . GLY A 1 84 ? 6.294 0.180 -13.726 1.00 94.19 84 GLY A CA 1
ATOM 624 C C . GLY A 1 84 ? 5.115 0.705 -12.904 1.00 94.19 84 GLY A C 1
ATOM 625 O O . GLY A 1 84 ? 4.824 0.209 -11.826 1.00 94.19 84 GLY A O 1
ATOM 626 N N . HIS A 1 85 ? 4.356 1.661 -13.441 1.00 94.44 85 HIS A N 1
ATOM 627 C CA . HIS A 1 85 ? 3.183 2.242 -12.768 1.00 94.44 85 HIS A CA 1
ATOM 628 C C . HIS A 1 85 ? 1.893 1.401 -12.919 1.00 94.44 85 HIS A C 1
ATOM 630 O O . HIS A 1 85 ? 0.802 1.927 -13.162 1.00 94.44 85 HIS A O 1
ATOM 636 N N . ARG A 1 86 ? 2.003 0.067 -12.907 1.00 93.00 86 ARG A N 1
ATOM 637 C CA . ARG A 1 86 ? 0.918 -0.852 -13.294 1.00 93.00 86 ARG A CA 1
ATOM 638 C C . ARG A 1 86 ? 0.801 -2.023 -12.326 1.00 93.00 86 ARG A C 1
ATOM 640 O O . ARG A 1 86 ? 1.585 -2.963 -12.385 1.00 93.00 86 ARG A O 1
ATOM 647 N N . ILE A 1 87 ? -0.213 -1.983 -11.459 1.00 91.31 87 ILE A N 1
ATOM 648 C CA . ILE A 1 87 ? -0.428 -3.010 -10.425 1.00 91.31 87 ILE A CA 1
ATOM 649 C C . ILE A 1 87 ? -0.650 -4.412 -11.007 1.00 91.31 87 ILE A C 1
ATOM 651 O O . ILE A 1 87 ? -0.183 -5.393 -10.442 1.00 91.31 87 ILE A O 1
ATOM 655 N N . ASP A 1 88 ? -1.300 -4.503 -12.168 1.00 92.56 88 ASP A N 1
ATOM 656 C CA . ASP A 1 88 ? -1.496 -5.748 -12.910 1.00 92.56 88 ASP A CA 1
ATOM 657 C C . ASP A 1 88 ? -0.162 -6.371 -13.339 1.00 92.56 88 ASP A C 1
ATOM 659 O O . ASP A 1 88 ? 0.032 -7.578 -13.216 1.00 92.56 88 ASP A O 1
ATOM 663 N N . LYS A 1 89 ? 0.791 -5.542 -13.777 1.00 93.44 89 LYS A N 1
ATOM 664 C CA . LYS A 1 89 ? 2.132 -6.002 -14.153 1.00 93.44 89 LYS A CA 1
ATOM 665 C C . LYS A 1 89 ? 2.977 -6.368 -12.941 1.00 93.44 89 LYS A C 1
ATOM 667 O O . LYS A 1 89 ? 3.653 -7.385 -12.988 1.00 93.44 89 LYS A O 1
ATOM 672 N N . MET A 1 90 ? 2.916 -5.576 -11.869 1.00 93.31 90 MET A N 1
ATOM 673 C CA . MET A 1 90 ? 3.610 -5.894 -10.616 1.00 93.31 90 MET A CA 1
ATOM 674 C C . MET A 1 90 ? 3.174 -7.262 -10.082 1.00 93.31 90 MET A C 1
ATOM 676 O O . MET A 1 90 ? 4.013 -8.095 -9.767 1.00 93.31 90 MET A O 1
ATOM 680 N N . ALA A 1 91 ? 1.863 -7.515 -10.032 1.00 92.31 91 ALA A N 1
ATOM 681 C CA . ALA A 1 91 ? 1.322 -8.792 -9.575 1.00 92.31 91 ALA A CA 1
ATOM 682 C C . ALA A 1 91 ? 1.686 -9.952 -10.514 1.00 92.31 91 ALA A C 1
ATOM 684 O O . ALA A 1 91 ? 1.946 -11.052 -10.050 1.00 92.31 91 ALA A O 1
ATOM 685 N N . GLY A 1 92 ? 1.742 -9.718 -11.829 1.00 90.19 92 GLY A N 1
ATOM 686 C CA . GLY A 1 92 ? 2.160 -10.741 -12.793 1.00 90.19 92 GLY A CA 1
ATOM 687 C C . GLY A 1 92 ? 3.652 -11.097 -12.749 1.00 90.19 92 GLY A C 1
ATOM 688 O O . GLY A 1 92 ? 4.042 -12.091 -13.356 1.00 90.19 92 GLY A O 1
ATOM 689 N N . LEU A 1 93 ? 4.480 -10.287 -12.082 1.00 89.19 93 LEU A N 1
ATOM 690 C CA . LEU A 1 93 ? 5.934 -10.469 -11.987 1.00 89.19 93 LEU A CA 1
ATOM 691 C C . LEU A 1 93 ? 6.409 -10.842 -10.574 1.00 89.19 93 LEU A C 1
ATOM 693 O O . LEU A 1 93 ? 7.547 -11.281 -10.425 1.00 89.19 93 LEU A O 1
ATOM 697 N N . ASP A 1 94 ? 5.563 -10.674 -9.556 1.00 91.25 94 ASP A N 1
ATOM 698 C CA . ASP A 1 94 ? 5.864 -10.992 -8.161 1.00 91.25 94 ASP A CA 1
ATOM 699 C C . ASP A 1 94 ? 4.732 -11.833 -7.546 1.00 91.25 94 ASP A C 1
ATOM 701 O O . ASP A 1 94 ? 3.686 -11.316 -7.139 1.00 91.25 94 ASP A O 1
ATOM 705 N N . ASP A 1 95 ? 4.960 -13.147 -7.446 1.00 85.94 95 ASP A N 1
ATOM 706 C CA . ASP A 1 95 ? 4.007 -14.106 -6.863 1.00 85.94 95 ASP A CA 1
ATOM 707 C C . ASP A 1 95 ? 3.648 -13.752 -5.409 1.00 85.94 95 ASP A C 1
ATOM 709 O O . ASP A 1 95 ? 2.533 -13.994 -4.933 1.00 85.94 95 ASP A O 1
ATOM 713 N N . GLY A 1 96 ? 4.590 -13.131 -4.693 1.00 86.69 96 GLY A N 1
ATOM 714 C CA . GLY A 1 96 ? 4.398 -12.674 -3.326 1.00 86.69 96 GLY A CA 1
ATOM 715 C C . GLY A 1 96 ? 3.378 -11.541 -3.223 1.00 86.69 96 GLY A C 1
ATOM 716 O O . GLY A 1 96 ? 2.606 -11.506 -2.260 1.00 86.69 96 GLY A O 1
ATOM 717 N N . LEU A 1 97 ? 3.368 -10.607 -4.170 1.00 88.19 97 LEU A N 1
ATOM 718 C CA . LEU A 1 97 ? 2.387 -9.537 -4.284 1.00 88.19 97 LEU A CA 1
ATOM 719 C C . LEU A 1 97 ? 1.054 -10.082 -4.799 1.00 88.19 97 LEU A C 1
ATOM 721 O O . LEU A 1 97 ? 0.018 -9.726 -4.240 1.00 88.19 97 LEU A O 1
ATOM 725 N N . ALA A 1 98 ? 1.067 -10.978 -5.790 1.00 87.31 98 ALA A N 1
ATOM 726 C CA . ALA A 1 98 ? -0.144 -11.616 -6.310 1.00 87.31 98 ALA A CA 1
ATOM 727 C C . ALA A 1 98 ? -0.951 -12.310 -5.200 1.00 87.31 98 ALA A C 1
ATOM 729 O O . ALA A 1 98 ? -2.143 -12.044 -5.047 1.00 87.31 98 ALA A O 1
ATOM 730 N N . SER A 1 99 ? -0.292 -13.117 -4.362 1.00 86.44 99 SER A N 1
ATOM 731 C CA . SER A 1 99 ? -0.941 -13.782 -3.223 1.00 86.44 99 SER A CA 1
ATOM 732 C C . SER A 1 99 ? -1.479 -12.784 -2.186 1.00 86.44 99 SER A C 1
ATOM 734 O O . SER A 1 99 ? -2.599 -12.938 -1.697 1.00 86.44 99 SER A O 1
ATOM 736 N N . LYS A 1 100 ? -0.742 -11.701 -1.892 1.00 86.25 100 LYS A N 1
ATOM 737 C CA . LYS A 1 100 ? -1.221 -10.640 -0.983 1.00 86.25 100 LYS A CA 1
ATOM 738 C C . LYS A 1 100 ? -2.448 -9.907 -1.525 1.00 86.25 100 LYS A C 1
ATOM 740 O O . LYS A 1 100 ? -3.282 -9.492 -0.731 1.00 86.25 100 LYS A O 1
ATOM 745 N N . LEU A 1 101 ? -2.556 -9.732 -2.842 1.00 85.00 101 LEU A N 1
ATOM 746 C CA . LEU A 1 101 ? -3.705 -9.084 -3.477 1.00 85.00 101 LEU A CA 1
ATOM 747 C C . LEU A 1 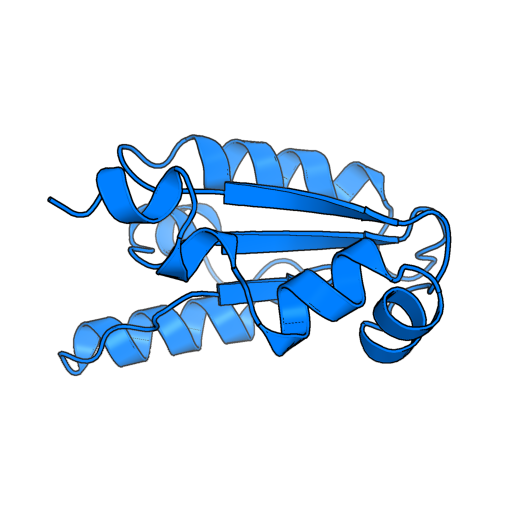101 ? -4.928 -10.004 -3.569 1.00 85.00 101 LEU A C 1
ATOM 749 O O . LEU A 1 101 ? -6.046 -9.515 -3.425 1.00 85.00 101 LEU A O 1
ATOM 753 N N . ALA A 1 102 ? -4.723 -11.299 -3.820 1.00 82.94 102 ALA A N 1
ATOM 754 C CA . ALA A 1 102 ? -5.804 -12.272 -3.976 1.00 82.94 102 ALA A CA 1
ATOM 755 C C . ALA A 1 102 ? -6.419 -12.682 -2.631 1.00 82.94 102 ALA A C 1
ATOM 757 O O . ALA A 1 102 ? -7.634 -12.604 -2.458 1.00 82.94 102 ALA A O 1
ATOM 758 N N . ASP A 1 103 ? -5.573 -13.072 -1.676 1.00 74.94 103 ASP A N 1
ATOM 759 C CA . ASP A 1 103 ? -6.020 -13.732 -0.445 1.00 74.94 103 ASP A CA 1
ATOM 760 C C . ASP A 1 103 ? -5.801 -12.872 0.805 1.00 74.94 103 ASP A C 1
ATOM 762 O O . ASP A 1 103 ? -6.370 -13.151 1.860 1.00 74.94 103 ASP A O 1
ATOM 766 N N . TRP A 1 104 ? -4.942 -11.850 0.694 1.00 73.69 104 TRP A N 1
ATOM 767 C CA . TRP A 1 104 ? -4.424 -11.015 1.781 1.00 73.69 104 TRP A CA 1
ATOM 768 C C . TRP A 1 104 ? -4.348 -11.754 3.133 1.00 73.69 104 TRP A C 1
ATOM 770 O O . TRP A 1 104 ? -4.972 -11.342 4.118 1.00 73.69 104 TRP A O 1
ATOM 780 N N . PRO A 1 105 ? -3.567 -12.848 3.209 1.00 62.19 105 PRO A N 1
ATOM 781 C CA . PRO A 1 105 ? -3.584 -13.770 4.346 1.00 62.19 105 PRO A CA 1
ATOM 782 C C . PRO A 1 105 ? -3.205 -13.082 5.662 1.00 62.19 105 PRO A C 1
ATOM 784 O O . PRO A 1 105 ? -3.660 -13.472 6.736 1.00 62.19 105 PRO A O 1
ATOM 787 N N . ASP A 1 106 ? -2.431 -11.998 5.597 1.00 66.00 106 ASP A N 1
ATOM 788 C CA . ASP A 1 106 ? -2.075 -11.192 6.761 1.00 66.00 106 ASP A CA 1
ATOM 789 C C . ASP A 1 106 ? -3.285 -10.559 7.469 1.00 66.00 106 ASP A C 1
ATOM 791 O O . ASP A 1 106 ? -3.216 -10.341 8.679 1.00 66.00 106 ASP A O 1
ATOM 795 N N . LEU A 1 107 ? -4.393 -10.306 6.757 1.00 61.75 107 LEU A N 1
ATOM 796 C CA . LEU A 1 107 ? -5.649 -9.814 7.339 1.00 61.75 107 LEU A CA 1
ATOM 797 C C . LEU A 1 107 ? -6.422 -10.898 8.088 1.00 61.75 107 LEU A C 1
ATOM 799 O O . LEU A 1 107 ? -7.080 -10.601 9.082 1.00 61.75 107 LEU A O 1
ATOM 803 N N . VAL A 1 108 ? -6.361 -12.139 7.605 1.00 55.84 108 VAL A N 1
ATOM 804 C CA . VAL A 1 108 ? -7.209 -13.242 8.082 1.00 55.84 108 VAL A CA 1
ATOM 805 C C . VAL A 1 108 ? -6.484 -14.091 9.128 1.00 55.84 108 VAL A C 1
ATOM 807 O O . VAL A 1 108 ? -7.066 -14.457 10.146 1.00 55.84 108 VAL A O 1
ATOM 810 N N . THR A 1 109 ? -5.201 -14.386 8.912 1.00 52.16 109 THR A N 1
ATOM 811 C CA . THR A 1 109 ? -4.430 -15.371 9.691 1.00 52.16 109 THR A CA 1
ATOM 812 C C . THR A 1 109 ? -3.126 -14.826 10.283 1.00 52.16 109 THR A C 1
ATOM 814 O O . THR A 1 109 ? -2.503 -15.499 11.103 1.00 52.16 109 THR A O 1
ATOM 817 N N . GLY A 1 110 ? -2.689 -13.630 9.879 1.00 54.03 110 GLY A N 1
ATOM 818 C CA . GLY A 1 110 ? -1.386 -13.062 10.245 1.00 54.03 110 GLY A CA 1
ATOM 819 C C . GLY A 1 110 ? -1.371 -12.204 11.520 1.00 54.03 110 GLY A C 1
ATOM 820 O O . GLY A 1 110 ? -2.390 -12.043 12.189 1.00 54.03 110 GLY A O 1
ATOM 821 N N . PRO A 1 111 ? -0.222 -11.590 11.869 1.00 50.09 111 PRO A N 1
ATOM 822 C CA . PRO A 1 111 ? -0.075 -10.732 13.053 1.00 50.09 111 PRO A CA 1
ATOM 823 C C . PRO A 1 111 ? -1.031 -9.524 13.085 1.00 50.09 111 PRO A C 1
ATOM 825 O O . PRO A 1 111 ? -1.203 -8.921 14.143 1.00 50.09 111 PRO A O 1
ATOM 828 N N . LEU A 1 112 ? -1.685 -9.187 11.966 1.00 51.62 112 LEU A N 1
ATOM 829 C CA . LEU A 1 112 ? -2.619 -8.063 11.880 1.00 51.62 112 LEU A CA 1
ATOM 830 C C . LEU A 1 112 ? -4.007 -8.395 12.442 1.00 51.62 112 LEU A C 1
ATOM 832 O O . LEU A 1 112 ? -4.687 -7.490 12.921 1.00 51.62 112 LEU A O 1
ATOM 836 N N . SER A 1 113 ? -4.410 -9.672 12.453 1.00 48.97 113 SER A N 1
ATOM 837 C CA . SER A 1 113 ? -5.685 -10.104 13.048 1.00 48.97 113 SER A CA 1
ATOM 838 C C . SER A 1 113 ? -5.685 -9.980 14.579 1.00 48.97 113 SER A C 1
ATOM 840 O O . SER A 1 113 ? -6.730 -9.757 15.186 1.00 48.97 113 SER A O 1
ATOM 842 N N . LYS A 1 114 ? -4.501 -10.037 15.210 1.00 43.78 114 LYS A N 1
ATOM 843 C CA . LYS A 1 114 ? -4.311 -9.901 16.667 1.00 43.78 114 LYS A CA 1
ATOM 844 C C . LYS A 1 114 ? -4.275 -8.454 17.170 1.00 43.78 114 LYS A C 1
ATOM 846 O O . LYS A 1 114 ? -4.353 -8.245 18.372 1.00 43.78 114 LYS A O 1
ATOM 851 N N . MET A 1 115 ? -4.153 -7.461 16.283 1.00 46.59 115 MET A N 1
ATOM 852 C CA . MET A 1 115 ? -4.173 -6.033 16.654 1.00 46.59 115 MET A CA 1
ATOM 853 C C . MET A 1 115 ? -5.592 -5.435 16.673 1.00 46.59 115 MET A C 1
ATOM 855 O O . MET A 1 115 ? -5.757 -4.266 17.011 1.00 46.59 115 MET A O 1
ATOM 859 N N . ALA A 1 116 ? -6.605 -6.212 16.278 1.00 41.16 116 ALA A N 1
ATOM 860 C CA . ALA A 1 116 ? -8.002 -5.786 16.195 1.00 41.16 116 ALA A CA 1
ATOM 861 C C . ALA A 1 116 ? -8.876 -6.253 17.381 1.00 41.16 116 ALA A C 1
ATOM 863 O O . ALA A 1 116 ? -10.093 -6.079 17.314 1.00 41.16 116 ALA A O 1
ATOM 864 N N . GLN A 1 117 ? -8.281 -6.840 18.430 1.00 37.84 117 GLN A N 1
ATOM 865 C CA . GLN A 1 117 ? -8.967 -7.273 19.659 1.00 37.84 117 GLN A CA 1
ATOM 866 C C . GLN A 1 117 ? -8.676 -6.339 20.832 1.00 37.84 117 GLN A C 1
ATOM 868 O O . GLN A 1 117 ? -7.502 -5.932 20.976 1.00 37.84 117 GLN A O 1
#

Organism: Polarella glacialis (NCBI:txid89957)

Secondary structure (DSSP, 8-state):
-HHHHHHHHHHHHTT---S-EEEESPPPPSS-HHHHHHT--S-EEEEEETT-SSS-TTHHHHHHHHHHTSTT--EEEEEESS-TT-HHHHHHH-HHHHHHHHT-HHHHTSTTGGG--

Foldseek 3Di:
DQVQLVVQVVCVVVVHHDLAEEAELDDDHPDDPLVSLQPHPHAYEYEYECQAPPHHRVVVVVVQVSNVVHPLHHYHYHYAHDDYSHLVSRLVRDVPSVCCVPPVVCSPPNPSVVSVD

Sequence (117 aa):
GGRALELCKQLQQNGQAAAGLCLACPAPPQGSRSELISDLRAPVLLTWAKDDSVLPYDGHESWLQELRARQGRATIFASVEAGGHRIDKMAGLDDGLASKLADWPDLVTGPLSKMAQ

pLDDT: mean 85.09, std 13.38, range [37.84, 96.94]

Radius of gyration: 13.81 Å; chains: 1; bounding box: 33×33×34 Å